Protein AF-A0A7R9ZD94-F1 (afdb_monomer_lite)

Organism: NCBI:txid2749911

Sequence (107 aa):
HHSGKVQSVSWHPSEGSVLATGAFDRTVCLVDARSDPSTKGGVKRAQISGDCEALAWDPHHPQYLTAASEDGVVTTWDVRRFEDGRPVWSFSPHGVGSGPVSDLSYN

pLDDT: mean 92.85, std 6.71, range [66.5, 98.56]

Foldseek 3Di:
DDPFDWQEKDAQPPPRQWIWIFGQRQKIKIARNPDDPVDPPRIFMAGHPAGWQEKEADPVQSQKIWTWHQQQKIFIPRVVCRNVNDTPDMDGPVDGNPGTPNYDYDD

Radius of gyration: 13.01 Å; chains: 1; bounding box: 28×28×37 Å

InterPro domains:
  IPR001680 WD40 repeat [PF00400] (2-32)
  IPR001680 WD40 repeat [PF00400] (52-78)
  IPR001680 WD40 repeat [PS50082] (1-4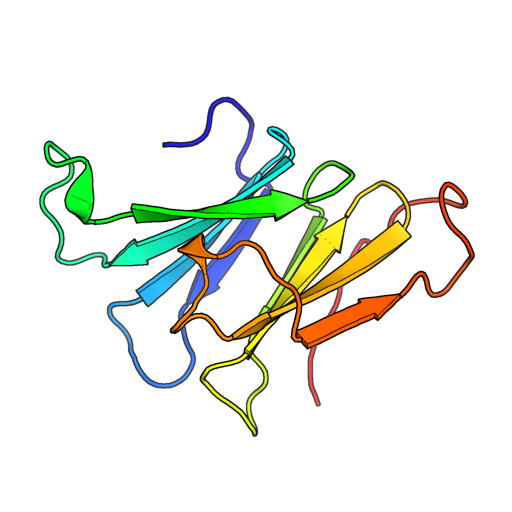1)
  IPR001680 WD40 repeat [SM00320] (2-32)
  IPR001680 WD40 repeat [SM00320] (39-78)
  IPR015943 WD40/YVTN repeat-like-containing domain superfamily [G3DSA:2.130.10.10] (1-107)
  IPR036322 WD40-repeat-containing domain superfamily [SSF50978] (2-106)
  IPR044285 Periodic tryptophan protein 1 [PTHR14091] (1-106)

Structure (mmCIF, N/CA/C/O backbone):
data_AF-A0A7R9ZD94-F1
#
_entry.id   AF-A0A7R9ZD94-F1
#
loop_
_atom_site.group_PDB
_atom_site.id
_atom_site.type_symbol
_atom_site.label_atom_id
_atom_site.label_alt_id
_atom_site.label_comp_id
_atom_site.label_asym_id
_atom_site.label_entity_id
_atom_site.label_seq_id
_atom_site.pdbx_PDB_ins_code
_atom_site.Cartn_x
_atom_site.Cartn_y
_atom_site.Cartn_z
_atom_site.occupancy
_atom_site.B_iso_or_equiv
_atom_site.auth_seq_id
_atom_site.auth_comp_id
_atom_site.auth_asym_id
_atom_site.auth_atom_id
_atom_site.pdbx_PDB_model_num
ATOM 1 N N . HIS A 1 1 ? -1.079 9.616 11.181 1.00 77.81 1 HIS A N 1
ATOM 2 C CA . HIS A 1 1 ? 0.004 8.613 11.039 1.00 77.81 1 HIS A CA 1
ATOM 3 C C . HIS A 1 1 ? 0.897 8.900 9.837 1.00 77.81 1 HIS A C 1
ATOM 5 O O . HIS A 1 1 ? 2.083 8.620 9.948 1.00 77.81 1 HIS A O 1
ATOM 11 N N . HIS A 1 2 ? 0.394 9.453 8.734 1.00 92.31 2 HIS A N 1
ATOM 12 C CA . HIS A 1 2 ? 1.248 9.968 7.660 1.00 92.31 2 HIS A CA 1
ATOM 13 C C . HIS A 1 2 ? 1.777 11.381 7.956 1.00 92.31 2 HIS A C 1
ATOM 15 O O . HIS A 1 2 ? 1.127 12.124 8.695 1.00 92.31 2 HIS A O 1
ATOM 21 N N . SER A 1 3 ? 2.936 11.733 7.398 1.00 94.81 3 SER A N 1
ATOM 22 C CA . SER A 1 3 ? 3.482 13.102 7.359 1.00 94.81 3 SER A CA 1
ATOM 23 C C . SER A 1 3 ? 3.336 13.771 5.986 1.00 94.81 3 SER A C 1
ATOM 25 O O . SER A 1 3 ? 3.655 14.949 5.857 1.00 94.81 3 SER A O 1
ATOM 27 N N . GLY A 1 4 ? 2.854 13.035 4.979 1.00 95.31 4 GLY A N 1
ATOM 28 C CA . GLY A 1 4 ? 2.599 13.515 3.617 1.00 95.31 4 GLY A CA 1
ATOM 29 C C . GLY A 1 4 ? 1.145 13.318 3.176 1.00 95.31 4 GLY A C 1
ATOM 30 O O . GLY A 1 4 ? 0.329 12.742 3.902 1.00 95.31 4 GLY A O 1
ATOM 31 N N . LYS A 1 5 ? 0.816 13.796 1.968 1.00 97.25 5 LYS A N 1
ATOM 32 C CA . LYS A 1 5 ? -0.505 13.605 1.345 1.00 97.25 5 LYS A CA 1
ATOM 33 C C . LYS A 1 5 ? -0.775 12.110 1.163 1.00 97.25 5 LYS A C 1
ATOM 35 O O . LYS A 1 5 ? 0.047 11.412 0.577 1.00 97.25 5 LYS A O 1
ATOM 40 N N . VAL A 1 6 ? -1.934 11.640 1.623 1.00 97.75 6 VAL A N 1
ATOM 41 C CA . VAL A 1 6 ? -2.427 10.294 1.296 1.00 97.75 6 VAL A CA 1
ATOM 42 C C . VAL A 1 6 ? -2.913 10.308 -0.150 1.00 97.75 6 VAL A C 1
ATOM 44 O O . VAL A 1 6 ? -3.789 11.100 -0.499 1.00 97.75 6 VAL A O 1
ATOM 47 N N . GLN A 1 7 ? -2.309 9.469 -0.981 1.00 97.44 7 GLN A N 1
ATOM 48 C CA . GLN A 1 7 ? -2.563 9.399 -2.419 1.00 97.44 7 GLN A CA 1
ATOM 49 C C . GLN A 1 7 ? -3.486 8.232 -2.773 1.00 97.44 7 GLN A C 1
ATOM 51 O O . GLN A 1 7 ? -4.351 8.380 -3.631 1.00 97.44 7 GLN A O 1
ATOM 56 N N . SER A 1 8 ? -3.342 7.098 -2.085 1.00 98.00 8 SER A N 1
ATOM 57 C CA . SER A 1 8 ? -4.114 5.889 -2.361 1.00 98.00 8 SER A CA 1
ATOM 58 C C . SER A 1 8 ? -4.638 5.266 -1.072 1.00 98.00 8 SER A C 1
ATOM 60 O O . SER A 1 8 ? -3.974 5.293 -0.031 1.00 98.00 8 SER A O 1
ATOM 62 N N . VAL A 1 9 ? -5.850 4.718 -1.137 1.00 97.94 9 VAL A N 1
ATOM 63 C CA . VAL A 1 9 ? -6.493 3.978 -0.051 1.00 97.94 9 VAL A CA 1
ATOM 64 C C . VAL A 1 9 ? -7.229 2.772 -0.623 1.00 97.94 9 VAL A C 1
ATOM 66 O O . VAL A 1 9 ? -7.800 2.856 -1.707 1.00 97.94 9 VAL A O 1
ATOM 69 N N . SER A 1 10 ? -7.237 1.655 0.101 1.00 97.94 10 SER A N 1
ATOM 70 C CA . SER A 1 10 ? -7.941 0.448 -0.336 1.00 97.94 10 SER A CA 1
ATOM 71 C C . SER A 1 10 ? -8.392 -0.392 0.855 1.00 97.94 10 SER A C 1
ATOM 73 O O . SER A 1 10 ? -7.576 -0.795 1.690 1.00 97.94 10 SER A O 1
ATOM 75 N N . TRP A 1 11 ? -9.698 -0.647 0.952 1.00 97.50 11 TRP A N 1
ATOM 76 C CA . TRP A 1 11 ? -10.253 -1.547 1.963 1.00 97.50 11 TRP A CA 1
ATOM 77 C C . TRP A 1 11 ? -9.853 -2.985 1.656 1.00 97.50 11 TRP A C 1
ATOM 79 O O . TRP A 1 11 ? -9.881 -3.411 0.503 1.00 97.50 11 TRP A O 1
ATOM 89 N N . HIS A 1 12 ? -9.495 -3.733 2.694 1.00 97.12 12 HIS A N 1
ATOM 90 C CA . HIS A 1 12 ? -9.195 -5.147 2.552 1.00 97.12 12 HIS A CA 1
ATOM 91 C C . HIS A 1 12 ? -10.426 -5.901 2.001 1.00 97.12 12 HIS A C 1
ATOM 93 O O . HIS A 1 12 ? -11.547 -5.652 2.454 1.00 97.12 12 HIS A O 1
ATOM 99 N N . PRO A 1 13 ? -10.253 -6.852 1.061 1.00 95.44 13 PRO A N 1
ATOM 100 C CA . PRO A 1 13 ? -11.365 -7.459 0.323 1.00 95.44 13 PRO A CA 1
ATOM 101 C C . PRO A 1 13 ? -12.329 -8.298 1.181 1.00 95.44 13 PRO A C 1
ATOM 103 O O . PRO A 1 13 ? -13.512 -8.372 0.864 1.00 95.44 13 PRO A O 1
ATOM 106 N N . SER A 1 14 ? -11.851 -8.934 2.259 1.00 94.25 14 SER A N 1
ATOM 107 C CA . SER A 1 14 ? -12.693 -9.719 3.185 1.00 94.25 14 SER A CA 1
ATOM 108 C C . SER A 1 14 ? -12.778 -9.171 4.621 1.00 94.25 14 SER A C 1
ATOM 110 O O . SER A 1 14 ? -13.840 -9.226 5.238 1.00 94.25 14 SER A O 1
ATOM 112 N N . GLU A 1 15 ? -11.696 -8.622 5.173 1.00 94.50 15 GLU A N 1
ATOM 113 C CA . GLU A 1 15 ? -11.663 -7.985 6.494 1.00 94.50 15 GLU A CA 1
ATOM 114 C C . GLU A 1 15 ? -12.073 -6.501 6.440 1.00 94.50 15 GLU A C 1
ATOM 116 O O . GLU A 1 15 ? -11.232 -5.607 6.432 1.00 94.50 15 GLU A O 1
ATOM 121 N N . GLY A 1 16 ? -13.379 -6.212 6.460 1.00 94.62 16 GLY A N 1
ATOM 122 C CA . GLY A 1 16 ? -13.918 -4.848 6.293 1.00 94.62 16 GLY A CA 1
ATOM 123 C C . GLY A 1 16 ? -13.514 -3.801 7.348 1.00 94.62 16 GLY A C 1
ATOM 124 O O . GLY A 1 16 ? -13.872 -2.635 7.213 1.00 94.62 16 GLY A O 1
ATOM 125 N N . SER A 1 17 ? -12.784 -4.182 8.400 1.00 94.44 17 SER A N 1
ATOM 126 C CA . SER A 1 17 ? -12.186 -3.242 9.357 1.00 94.44 17 SER A CA 1
ATOM 127 C C . SER A 1 17 ? -10.776 -2.791 8.974 1.00 94.44 17 SER A C 1
ATOM 129 O O . SER A 1 17 ? -10.265 -1.865 9.596 1.00 94.44 17 SER A O 1
ATOM 131 N N . VAL A 1 18 ? -10.128 -3.433 7.999 1.00 95.56 18 VAL A N 1
ATOM 132 C CA . VAL A 1 18 ? -8.737 -3.160 7.623 1.00 95.56 18 VAL A CA 1
ATOM 133 C C . VAL A 1 18 ? -8.692 -2.246 6.402 1.00 95.56 18 VAL A C 1
ATOM 135 O O . VAL A 1 18 ? -9.223 -2.568 5.339 1.00 95.56 18 VAL A O 1
ATOM 138 N N . LEU A 1 19 ? -8.010 -1.114 6.551 1.00 96.25 19 LEU A N 1
ATOM 139 C CA . LEU A 1 19 ? -7.780 -0.129 5.502 1.00 96.25 19 LEU A CA 1
ATOM 140 C C . LEU A 1 19 ? -6.281 -0.014 5.215 1.00 96.25 19 LEU A C 1
ATOM 142 O O . LEU A 1 19 ? -5.496 0.265 6.120 1.00 96.25 19 LEU A O 1
ATOM 146 N N . ALA A 1 20 ? -5.888 -0.183 3.955 1.00 97.50 20 ALA A N 1
ATOM 147 C CA . ALA A 1 20 ? -4.557 0.185 3.489 1.00 97.50 20 ALA A CA 1
ATOM 148 C C . ALA A 1 20 ? -4.535 1.655 3.057 1.00 97.50 20 ALA A C 1
ATOM 150 O O . ALA A 1 20 ? -5.463 2.116 2.389 1.00 97.50 20 ALA A O 1
ATOM 151 N N . THR A 1 21 ? -3.474 2.381 3.404 1.00 97.81 21 THR A N 1
ATOM 152 C CA . THR A 1 21 ? -3.254 3.773 2.990 1.00 97.81 21 THR A CA 1
ATOM 153 C C . THR A 1 21 ? -1.815 3.974 2.532 1.00 97.81 21 THR A C 1
ATOM 155 O O . THR A 1 21 ? -0.885 3.478 3.161 1.00 97.81 21 THR A O 1
ATOM 158 N N . GLY A 1 22 ? -1.613 4.711 1.446 1.00 98.00 22 GLY A N 1
ATOM 159 C CA . GLY A 1 22 ? -0.303 5.014 0.878 1.00 98.00 22 GLY A CA 1
ATOM 160 C C . GLY A 1 22 ? -0.150 6.511 0.654 1.00 98.00 22 GLY A C 1
ATOM 161 O O . GLY A 1 22 ? -1.105 7.177 0.246 1.00 98.00 22 GLY A O 1
ATOM 162 N N . ALA A 1 23 ? 1.028 7.057 0.953 1.00 98.25 23 ALA A N 1
ATOM 163 C CA . ALA A 1 23 ? 1.236 8.502 0.961 1.00 98.25 23 ALA A CA 1
ATOM 164 C C . ALA A 1 23 ? 2.582 8.948 0.373 1.00 98.25 23 ALA A C 1
ATOM 166 O O . ALA A 1 23 ? 3.512 8.159 0.198 1.00 98.25 23 ALA A O 1
ATOM 167 N N . PHE A 1 24 ? 2.694 10.261 0.163 1.00 97.69 24 PHE A N 1
ATOM 168 C CA . PHE A 1 24 ? 3.906 10.987 -0.255 1.00 97.69 24 PHE A CA 1
ATOM 169 C C . PHE A 1 24 ? 4.909 11.185 0.899 1.00 97.69 24 PHE A C 1
ATOM 171 O O . PHE A 1 24 ? 5.664 12.149 0.961 1.00 97.69 24 PHE A O 1
ATOM 178 N N . ASP A 1 25 ? 4.861 10.306 1.897 1.00 96.94 25 ASP A N 1
ATOM 179 C CA . ASP A 1 25 ? 5.894 10.180 2.926 1.00 96.94 25 ASP A CA 1
ATOM 180 C C . ASP A 1 25 ? 6.671 8.868 2.789 1.00 96.94 25 ASP A C 1
ATOM 182 O O . ASP A 1 25 ? 7.405 8.489 3.700 1.00 96.94 25 ASP A O 1
ATOM 186 N N . ARG A 1 26 ? 6.506 8.189 1.643 1.00 96.81 26 ARG A N 1
ATOM 187 C CA . ARG A 1 26 ? 7.126 6.901 1.309 1.00 96.81 26 ARG A CA 1
ATOM 188 C C . ARG A 1 26 ? 6.751 5.789 2.272 1.00 96.81 26 ARG A C 1
ATOM 190 O O . ARG A 1 26 ? 7.535 4.881 2.557 1.00 96.81 26 ARG A O 1
ATOM 197 N N . THR A 1 27 ? 5.527 5.851 2.784 1.00 96.44 27 THR A N 1
ATOM 198 C CA . THR A 1 27 ? 5.009 4.824 3.675 1.00 96.44 27 THR A CA 1
ATOM 199 C C . TH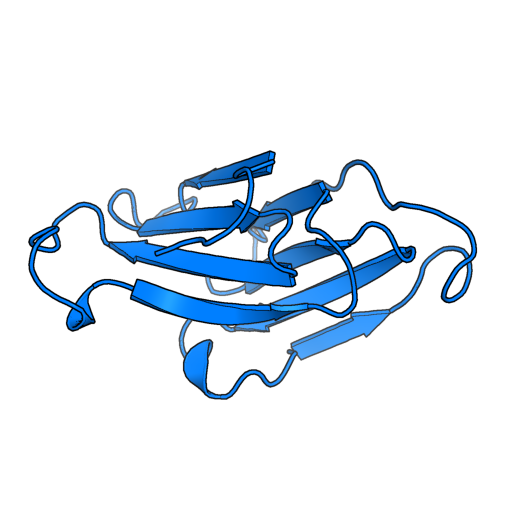R A 1 27 ? 3.667 4.294 3.204 1.00 96.44 27 THR A C 1
ATOM 201 O O . THR A 1 27 ? 2.814 5.026 2.696 1.00 96.44 27 THR A O 1
ATOM 204 N N . VAL A 1 28 ? 3.482 2.997 3.427 1.00 97.06 28 VAL A N 1
ATOM 205 C CA . VAL A 1 28 ? 2.189 2.324 3.351 1.00 97.06 28 VAL A CA 1
ATOM 206 C C . VAL A 1 28 ? 1.805 1.944 4.772 1.00 97.06 28 VAL A C 1
ATOM 208 O O . VAL A 1 28 ? 2.628 1.399 5.511 1.00 97.06 28 VAL A O 1
ATOM 211 N N . CYS A 1 29 ? 0.578 2.249 5.176 1.00 95.88 29 CYS A N 1
ATOM 212 C CA . CYS A 1 29 ? 0.032 1.871 6.469 1.00 95.88 29 CYS A CA 1
ATOM 213 C C . CYS A 1 29 ? -1.129 0.892 6.311 1.00 95.88 29 CYS A C 1
ATOM 215 O O . CYS A 1 29 ? -1.891 0.961 5.351 1.00 95.88 29 CYS A O 1
ATOM 217 N N . LEU A 1 30 ? -1.286 0.028 7.308 1.00 95.75 30 LEU A N 1
ATOM 218 C CA . LEU A 1 30 ? -2.505 -0.732 7.548 1.00 95.75 30 LEU A CA 1
ATOM 219 C C . LEU A 1 30 ? -3.139 -0.206 8.822 1.00 95.75 30 LEU A C 1
ATOM 221 O O . LEU A 1 30 ? -2.487 -0.177 9.867 1.00 95.75 30 LEU A O 1
ATOM 225 N N . VAL A 1 31 ? -4.393 0.201 8.721 1.00 94.31 31 VAL A N 1
ATOM 226 C CA . VAL A 1 31 ? -5.168 0.794 9.805 1.00 94.31 31 VAL A CA 1
ATOM 227 C C . VAL A 1 31 ? -6.348 -0.120 10.099 1.00 94.31 31 VAL A C 1
ATOM 229 O O . VAL A 1 31 ? -7.126 -0.429 9.198 1.00 94.31 31 VAL A O 1
ATOM 232 N N . ASP A 1 32 ? -6.505 -0.538 11.354 1.00 92.94 32 ASP A N 1
ATOM 233 C CA . ASP A 1 32 ? -7.770 -1.123 11.806 1.00 92.94 32 ASP A CA 1
ATOM 234 C C . ASP A 1 32 ? -8.712 0.016 12.210 1.00 92.94 32 ASP A C 1
ATOM 236 O O . ASP A 1 32 ? -8.473 0.704 13.204 1.00 92.94 32 ASP A O 1
ATOM 240 N N . ALA A 1 33 ? -9.783 0.213 11.440 1.00 91.81 33 ALA A N 1
ATOM 241 C CA . ALA A 1 33 ? -10.764 1.284 11.608 1.00 91.81 33 ALA A CA 1
ATOM 242 C C . ALA A 1 33 ? -11.522 1.236 12.947 1.00 91.81 33 ALA A C 1
ATOM 244 O O . ALA A 1 33 ? -12.180 2.206 13.317 1.00 91.81 33 ALA A O 1
ATOM 245 N N . ARG A 1 34 ? -11.437 0.122 13.682 1.00 90.56 34 ARG A N 1
ATOM 246 C CA . ARG A 1 34 ? -12.008 -0.027 15.030 1.00 90.56 34 ARG A CA 1
ATOM 247 C C . ARG A 1 34 ? -11.064 0.474 16.121 1.00 90.56 34 ARG A C 1
ATOM 249 O O . ARG A 1 34 ? -11.480 0.594 17.271 1.00 90.56 34 ARG A O 1
ATOM 256 N N . SER A 1 35 ? -9.797 0.704 15.784 1.00 88.44 35 SER A N 1
ATOM 257 C CA . SER A 1 35 ? -8.793 1.153 16.743 1.00 88.44 35 SER A CA 1
ATOM 258 C C . SER A 1 35 ? -9.083 2.573 17.199 1.00 88.44 35 SER A C 1
ATOM 260 O O . SER A 1 35 ? -9.453 3.432 16.399 1.00 88.44 35 SER A O 1
ATOM 262 N N . ASP A 1 36 ? -8.853 2.832 18.484 1.00 85.00 36 ASP A N 1
ATOM 263 C CA . ASP A 1 36 ? -8.933 4.180 19.031 1.00 85.00 36 ASP A CA 1
ATOM 264 C C . ASP A 1 36 ? -7.888 5.077 18.333 1.00 85.00 36 ASP A C 1
ATOM 266 O O . ASP A 1 36 ? -6.686 4.784 18.428 1.00 85.00 36 ASP A O 1
ATOM 270 N N . PRO A 1 37 ? -8.301 6.175 17.667 1.00 77.38 37 PRO A N 1
ATOM 271 C CA . PRO A 1 37 ? -7.394 7.092 16.978 1.00 77.38 37 PRO A CA 1
ATOM 272 C C . PRO A 1 37 ? -6.318 7.711 17.880 1.00 77.38 37 PRO A C 1
ATOM 274 O O . PRO A 1 37 ? -5.289 8.171 17.383 1.00 77.38 37 PRO A O 1
ATOM 277 N N . SER A 1 38 ? -6.544 7.742 19.196 1.00 78.75 38 SER A N 1
ATOM 278 C CA . SER A 1 38 ? -5.588 8.236 20.190 1.00 78.75 38 SER A CA 1
ATOM 279 C C . SER A 1 38 ? -4.471 7.234 20.510 1.00 78.75 38 SER A C 1
ATOM 281 O O . SER A 1 38 ? -3.442 7.610 21.078 1.00 78.75 38 SER A O 1
ATOM 283 N N . THR A 1 39 ? -4.622 5.969 20.110 1.00 74.62 39 THR A N 1
ATOM 284 C CA . THR A 1 39 ? -3.665 4.898 20.400 1.00 74.62 39 THR A CA 1
ATOM 285 C C . THR A 1 39 ? -2.761 4.607 19.203 1.00 74.62 39 THR A C 1
ATOM 287 O O . THR A 1 39 ? -3.200 4.481 18.063 1.00 74.62 39 THR A O 1
ATOM 290 N N . LYS A 1 40 ? -1.452 4.458 19.450 1.00 66.50 40 LYS A N 1
ATOM 291 C CA . LYS A 1 40 ? -0.474 4.135 18.392 1.00 66.50 40 LYS A CA 1
ATOM 292 C C . LYS A 1 40 ? -0.535 2.677 17.910 1.00 66.50 40 LYS A C 1
ATOM 294 O O . LYS A 1 40 ? 0.072 2.371 16.892 1.00 66.50 40 LYS A O 1
ATOM 299 N N . GLY A 1 41 ? -1.233 1.793 18.627 1.00 69.31 41 GLY A N 1
ATOM 300 C CA . GLY A 1 41 ? -1.234 0.347 18.370 1.00 69.31 41 GLY A CA 1
ATOM 301 C C . GLY A 1 41 ? -2.090 -0.111 17.185 1.00 69.31 41 GLY A C 1
ATOM 302 O O . GLY A 1 41 ? -1.958 -1.250 16.757 1.00 69.31 41 GLY A O 1
ATOM 303 N N . GLY A 1 42 ? -2.949 0.759 16.642 1.00 81.50 42 GLY A N 1
ATOM 304 C CA . GLY A 1 42 ? -3.872 0.415 15.553 1.00 81.50 42 GLY A CA 1
ATOM 305 C C . GLY A 1 42 ? -3.302 0.527 14.137 1.00 81.50 42 GLY A C 1
ATOM 306 O O . GLY A 1 42 ? -4.052 0.357 13.176 1.00 81.50 42 GLY A O 1
ATOM 307 N N . VAL A 1 43 ? -2.015 0.873 13.992 1.00 90.75 43 VAL A N 1
ATOM 308 C CA . VAL A 1 43 ? -1.401 1.178 12.691 1.00 90.75 43 VAL A CA 1
ATOM 309 C C . VAL A 1 43 ? -0.101 0.404 12.501 1.00 90.75 43 VAL A C 1
ATOM 311 O O . VAL A 1 43 ? 0.873 0.648 13.210 1.00 90.75 43 VAL A O 1
ATOM 314 N N . LYS 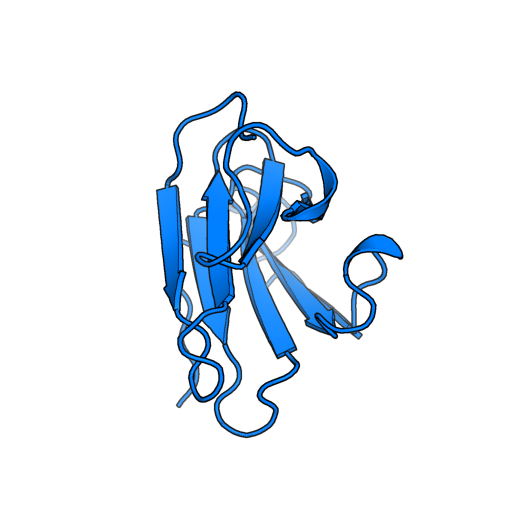A 1 44 ? -0.060 -0.465 11.488 1.00 93.06 44 LYS A N 1
ATOM 315 C CA . LYS A 1 44 ? 1.179 -1.097 11.000 1.00 93.06 44 LYS A CA 1
ATOM 316 C C . LYS A 1 44 ? 1.720 -0.317 9.809 1.00 93.06 44 LYS A C 1
ATOM 318 O O . LYS A 1 44 ? 0.938 0.296 9.086 1.00 93.06 44 LYS A O 1
ATOM 323 N N . ARG A 1 45 ? 3.034 -0.349 9.574 1.00 93.00 45 ARG A N 1
ATOM 324 C CA . ARG A 1 45 ? 3.678 0.439 8.512 1.00 93.00 45 ARG A CA 1
ATOM 325 C C . ARG A 1 45 ? 4.784 -0.323 7.793 1.00 93.00 45 ARG A C 1
ATOM 327 O O . ARG A 1 45 ? 5.600 -0.957 8.449 1.00 93.00 45 ARG A O 1
ATOM 334 N N . ALA A 1 46 ? 4.866 -0.128 6.481 1.00 94.88 46 ALA A N 1
ATOM 335 C CA . ALA A 1 46 ? 6.007 -0.485 5.646 1.00 94.88 46 ALA A CA 1
ATOM 336 C C . ALA A 1 46 ? 6.575 0.764 4.947 1.00 94.88 46 ALA A C 1
ATOM 338 O O . ALA A 1 46 ? 5.848 1.723 4.674 1.00 94.88 46 ALA A O 1
ATOM 339 N N . GLN A 1 47 ? 7.884 0.759 4.689 1.00 94.88 47 GLN A N 1
ATOM 340 C CA . GLN A 1 47 ? 8.556 1.772 3.871 1.00 94.88 47 GLN A CA 1
ATOM 341 C C . GLN A 1 47 ? 8.564 1.333 2.405 1.00 94.88 47 GLN A C 1
ATOM 343 O O . GLN A 1 47 ? 8.705 0.143 2.116 1.00 94.88 47 GLN A O 1
ATOM 348 N N . ILE A 1 48 ? 8.464 2.300 1.502 1.00 95.06 48 ILE A N 1
ATOM 349 C CA . ILE A 1 48 ? 8.654 2.130 0.059 1.00 95.06 48 ILE A CA 1
ATOM 350 C C . ILE A 1 48 ? 9.765 3.063 -0.430 1.00 95.06 48 ILE A C 1
ATOM 352 O O . ILE A 1 48 ? 10.196 3.963 0.289 1.00 95.06 48 ILE A O 1
ATOM 356 N N . SER A 1 49 ? 10.295 2.810 -1.624 1.00 93.75 49 SER A N 1
ATOM 357 C CA . SER A 1 49 ? 11.477 3.511 -2.142 1.00 93.75 49 SER A CA 1
ATOM 358 C C . SER A 1 49 ? 11.177 4.915 -2.683 1.00 93.75 49 SER A C 1
ATOM 360 O O . SER A 1 49 ? 12.028 5.801 -2.576 1.00 93.75 49 SER A O 1
ATOM 362 N N . GLY A 1 50 ? 9.953 5.146 -3.161 1.00 95.38 50 GLY A N 1
ATOM 363 C CA . GLY A 1 50 ? 9.444 6.444 -3.610 1.00 95.38 50 GLY A CA 1
ATOM 364 C C . GLY A 1 50 ? 8.076 6.775 -3.018 1.00 95.38 50 GLY A C 1
ATOM 365 O O . GLY A 1 50 ? 7.579 6.067 -2.141 1.00 95.38 50 GLY A O 1
ATOM 366 N N . ASP A 1 51 ? 7.467 7.858 -3.487 1.00 97.44 51 ASP A N 1
ATOM 367 C CA . ASP A 1 51 ? 6.130 8.259 -3.051 1.00 97.44 51 ASP A CA 1
ATOM 368 C C . ASP A 1 51 ? 5.089 7.241 -3.540 1.00 97.44 51 ASP A C 1
ATOM 370 O O . ASP A 1 51 ? 5.235 6.673 -4.620 1.00 97.44 51 ASP A O 1
ATOM 374 N N . CYS A 1 52 ? 4.075 6.936 -2.724 1.00 97.94 52 CYS A N 1
ATOM 375 C CA . CYS A 1 52 ? 3.068 5.941 -3.103 1.00 97.94 52 CYS A CA 1
ATOM 376 C C . CYS A 1 52 ? 2.131 6.499 -4.175 1.00 97.94 52 CYS A C 1
ATOM 378 O O . CYS A 1 52 ? 1.540 7.557 -3.965 1.00 97.94 52 CYS A O 1
ATOM 380 N N . GLU A 1 53 ? 1.931 5.743 -5.252 1.00 97.88 53 GLU A N 1
ATOM 381 C CA . GLU A 1 53 ? 1.012 6.088 -6.341 1.00 97.88 53 GLU A CA 1
ATOM 382 C C . GLU A 1 53 ? -0.267 5.248 -6.298 1.00 97.88 53 GLU A C 1
ATOM 384 O O . GLU A 1 53 ? -1.371 5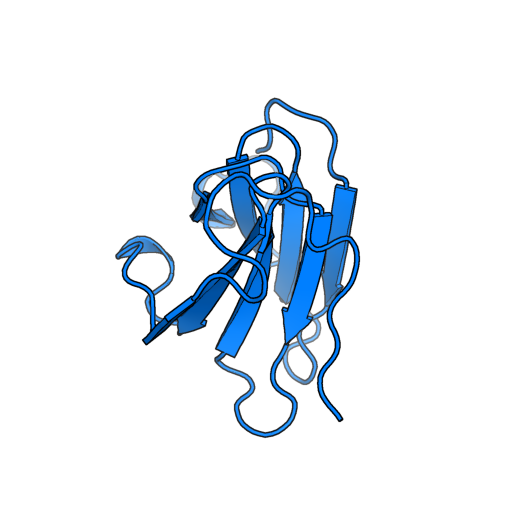.792 -6.346 1.00 97.88 53 GLU A O 1
ATOM 389 N N . ALA A 1 54 ? -0.141 3.930 -6.126 1.00 98.12 54 ALA A N 1
ATOM 390 C CA . ALA A 1 54 ? -1.277 3.014 -6.153 1.00 98.12 54 ALA A CA 1
ATOM 391 C C . ALA A 1 54 ? -1.132 1.856 -5.160 1.00 98.12 54 ALA A C 1
ATOM 393 O O . ALA A 1 54 ? -0.025 1.468 -4.781 1.00 98.12 54 ALA A O 1
ATOM 394 N N . LEU A 1 55 ? -2.274 1.299 -4.756 1.00 98.56 55 LEU A N 1
ATOM 395 C CA . LEU A 1 55 ? -2.393 0.158 -3.854 1.00 98.56 55 LEU A CA 1
ATOM 396 C C . LEU A 1 55 ? -3.416 -0.829 -4.411 1.00 98.56 55 LEU A C 1
ATOM 398 O O . LEU A 1 55 ? -4.512 -0.418 -4.788 1.00 98.56 55 LEU A O 1
ATOM 402 N N . ALA A 1 56 ? -3.117 -2.125 -4.356 1.00 98.31 56 ALA A N 1
ATOM 403 C CA . ALA A 1 56 ? -4.122 -3.157 -4.591 1.00 98.31 56 ALA A CA 1
ATOM 404 C C . ALA A 1 56 ? -3.886 -4.401 -3.737 1.00 98.31 56 ALA A C 1
ATOM 406 O O . ALA A 1 56 ? -2.751 -4.804 -3.480 1.00 98.31 56 ALA A O 1
ATOM 407 N N . TRP A 1 57 ? -4.991 -5.010 -3.325 1.00 98.12 57 TRP A N 1
ATOM 408 C CA . TRP A 1 57 ? -5.017 -6.300 -2.649 1.00 98.12 57 TRP A CA 1
ATOM 409 C C . TRP A 1 57 ? -5.076 -7.429 -3.675 1.00 98.12 57 TRP A C 1
ATOM 411 O O . TRP A 1 57 ? -5.811 -7.319 -4.656 1.00 98.12 57 TRP A O 1
ATOM 421 N N . ASP A 1 58 ? -4.352 -8.518 -3.425 1.00 97.19 58 ASP A N 1
ATOM 422 C CA . ASP A 1 58 ? -4.480 -9.743 -4.217 1.00 97.19 58 ASP A CA 1
ATOM 423 C C . ASP A 1 58 ? -5.809 -10.451 -3.852 1.00 97.19 58 ASP A C 1
ATOM 425 O O . ASP A 1 58 ? -5.995 -10.857 -2.699 1.00 97.19 58 ASP A O 1
ATOM 429 N N . PRO A 1 59 ? -6.754 -10.623 -4.797 1.00 93.88 59 PRO A N 1
ATOM 430 C CA . PRO A 1 59 ? -8.044 -11.258 -4.532 1.00 93.88 59 PRO A CA 1
ATOM 431 C C . PRO A 1 59 ? -7.931 -12.769 -4.281 1.00 93.88 59 PRO A C 1
ATOM 433 O O . PRO A 1 59 ? -8.828 -13.360 -3.678 1.00 93.88 59 PRO A O 1
ATOM 436 N N . HIS A 1 60 ? -6.845 -13.407 -4.723 1.00 94.81 60 HIS A N 1
ATOM 437 C CA . HIS A 1 60 ? -6.571 -14.830 -4.512 1.00 94.81 60 HIS A CA 1
ATOM 438 C C . HIS A 1 60 ? -5.774 -15.086 -3.231 1.00 94.81 60 HIS A C 1
ATOM 440 O O . HIS A 1 60 ? -5.857 -16.173 -2.655 1.00 94.81 60 HIS A O 1
ATOM 446 N N . HIS A 1 61 ? -5.043 -14.078 -2.755 1.00 96.38 61 HIS A N 1
ATOM 447 C CA . HIS A 1 61 ? -4.265 -14.126 -1.523 1.00 96.38 61 HIS A CA 1
ATOM 448 C C . HIS A 1 61 ? -4.565 -12.888 -0.668 1.00 96.38 61 HIS A C 1
ATOM 450 O O . HIS A 1 61 ? -3.784 -11.940 -0.683 1.00 96.38 61 HIS A O 1
ATOM 456 N N . PRO A 1 62 ? -5.648 -12.887 0.134 1.00 94.75 62 PRO A N 1
ATOM 457 C CA . PRO A 1 62 ? -6.091 -11.701 0.875 1.00 94.75 62 PRO A CA 1
ATOM 458 C C . PRO A 1 62 ? -5.026 -11.104 1.804 1.00 94.75 62 PRO A C 1
ATOM 460 O O . PRO A 1 62 ? -5.045 -9.918 2.104 1.00 94.75 62 PRO A O 1
ATOM 463 N N . GLN A 1 63 ? -4.048 -11.908 2.231 1.00 95.94 63 GLN A N 1
ATOM 464 C CA . GLN A 1 63 ? -2.917 -11.433 3.017 1.00 95.94 63 GLN A CA 1
ATOM 465 C C . GLN A 1 63 ? -1.892 -10.601 2.223 1.00 95.94 63 GLN A C 1
ATOM 467 O O . GLN A 1 63 ? -0.926 -10.134 2.823 1.00 95.94 63 GLN A O 1
ATOM 472 N N . TYR A 1 64 ? -2.021 -10.464 0.902 1.00 97.69 64 TYR A N 1
ATOM 473 C CA . TYR A 1 64 ? -1.070 -9.742 0.062 1.00 97.69 64 TYR A CA 1
ATOM 474 C C . TYR A 1 64 ? -1.598 -8.374 -0.346 1.00 97.69 64 TYR A C 1
ATOM 476 O O . TYR A 1 64 ? -2.657 -8.236 -0.955 1.00 97.69 64 TYR A O 1
ATOM 484 N N . LEU A 1 65 ? -0.796 -7.362 -0.022 1.00 98.19 65 LEU A N 1
ATOM 485 C CA . LEU A 1 65 ? -0.989 -5.980 -0.433 1.00 98.19 65 LEU A CA 1
ATOM 486 C C . LEU A 1 65 ? 0.193 -5.564 -1.299 1.00 98.19 65 LEU A C 1
ATOM 488 O O . LEU A 1 65 ? 1.345 -5.753 -0.901 1.00 98.19 65 LEU A O 1
ATOM 492 N N . THR A 1 66 ? -0.103 -4.955 -2.438 1.00 98.31 66 THR A N 1
ATOM 493 C CA . THR A 1 66 ? 0.879 -4.406 -3.372 1.00 98.31 66 THR A CA 1
ATOM 494 C C . THR A 1 66 ? 0.798 -2.896 -3.394 1.00 98.31 66 THR A C 1
ATOM 496 O O . THR A 1 66 ? -0.297 -2.339 -3.416 1.00 98.31 66 THR A O 1
ATOM 499 N N . ALA A 1 67 ? 1.957 -2.245 -3.431 1.00 98.25 67 ALA A N 1
ATOM 500 C CA . ALA A 1 67 ? 2.084 -0.820 -3.679 1.00 98.25 67 ALA A CA 1
ATOM 501 C C . ALA A 1 67 ? 2.969 -0.557 -4.895 1.00 98.25 67 ALA A C 1
ATOM 503 O O . ALA A 1 67 ? 3.993 -1.220 -5.078 1.00 98.25 67 ALA A O 1
ATOM 504 N N . ALA A 1 68 ? 2.588 0.445 -5.677 1.00 97.62 68 ALA A N 1
ATOM 505 C CA . ALA A 1 68 ? 3.428 1.060 -6.690 1.00 97.62 68 ALA A CA 1
ATOM 506 C C . ALA A 1 68 ? 3.941 2.408 -6.190 1.00 97.62 68 ALA A C 1
ATOM 508 O O . ALA A 1 68 ? 3.202 3.153 -5.537 1.00 97.62 68 ALA A O 1
ATOM 509 N N . SER A 1 69 ? 5.189 2.720 -6.519 1.00 96.25 69 SER A N 1
ATOM 5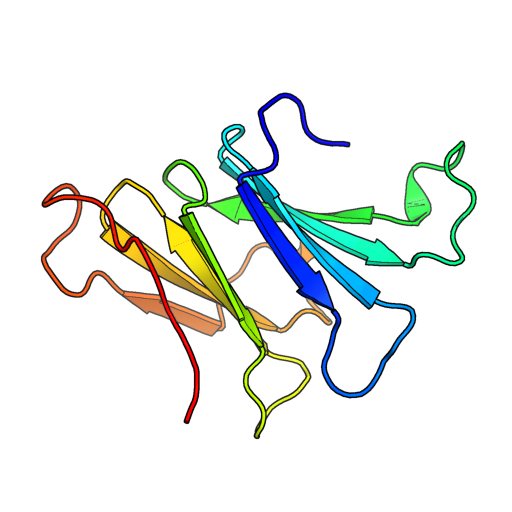10 C CA . SER A 1 69 ? 5.821 3.987 -6.176 1.00 96.25 69 SER A CA 1
ATOM 511 C C . SER A 1 69 ? 6.215 4.826 -7.391 1.00 96.25 69 SER A C 1
ATOM 513 O O . SER A 1 69 ? 6.342 4.340 -8.519 1.00 96.25 69 SER A O 1
ATOM 515 N N . GLU A 1 70 ? 6.431 6.114 -7.128 1.00 96.06 70 GLU A N 1
ATOM 516 C CA . GLU A 1 70 ? 6.823 7.142 -8.097 1.00 96.06 70 GLU A CA 1
ATOM 517 C C . GLU A 1 70 ? 8.134 6.813 -8.837 1.00 96.06 70 GLU A C 1
ATOM 519 O O . GLU A 1 70 ? 8.327 7.176 -9.994 1.00 96.06 70 GLU A O 1
ATOM 524 N N . ASP A 1 71 ? 9.038 6.076 -8.194 1.00 94.69 71 ASP A N 1
ATOM 525 C CA . ASP A 1 71 ? 10.315 5.643 -8.772 1.00 94.69 71 ASP A CA 1
ATOM 526 C C . ASP A 1 71 ? 10.202 4.387 -9.660 1.00 94.69 71 ASP A C 1
ATOM 528 O O . ASP A 1 71 ? 11.217 3.856 -10.126 1.00 94.69 71 ASP A O 1
ATOM 532 N N . GLY A 1 72 ? 8.976 3.914 -9.897 1.00 95.12 72 GLY A N 1
ATOM 533 C CA . GLY A 1 72 ? 8.676 2.791 -10.777 1.00 95.12 72 GLY A CA 1
ATOM 534 C C . GLY A 1 72 ? 8.875 1.424 -10.130 1.00 95.12 72 GLY A C 1
ATOM 535 O O . GLY A 1 72 ? 8.967 0.420 -10.843 1.00 95.12 72 GLY A O 1
ATOM 536 N N . VAL A 1 73 ? 8.990 1.359 -8.803 1.00 96.38 73 VAL A N 1
ATOM 537 C CA . VAL A 1 73 ? 9.073 0.101 -8.054 1.00 96.38 73 VAL A CA 1
ATOM 538 C C . VAL A 1 73 ? 7.669 -0.367 -7.666 1.00 96.38 73 VAL A C 1
ATOM 540 O O . VAL A 1 73 ? 6.825 0.403 -7.218 1.00 96.38 73 VAL A O 1
ATOM 543 N N . VAL A 1 74 ? 7.420 -1.665 -7.821 1.00 97.25 74 VAL A N 1
ATOM 544 C CA . VAL A 1 74 ? 6.209 -2.340 -7.351 1.00 97.25 74 VAL A CA 1
ATOM 545 C C . VAL A 1 74 ? 6.621 -3.351 -6.295 1.00 97.25 74 VAL A C 1
ATOM 547 O O . VAL A 1 74 ? 7.466 -4.211 -6.546 1.00 97.25 74 VAL A O 1
ATOM 550 N N . THR A 1 75 ? 6.042 -3.249 -5.104 1.00 97.69 75 THR A N 1
ATOM 551 C CA . THR A 1 75 ? 6.411 -4.074 -3.949 1.00 97.69 75 THR A CA 1
ATOM 552 C C . THR A 1 75 ? 5.180 -4.687 -3.306 1.00 97.69 75 THR A C 1
ATOM 554 O O . THR A 1 75 ? 4.166 -4.013 -3.148 1.00 97.69 75 THR A O 1
ATOM 557 N N . THR A 1 76 ? 5.288 -5.952 -2.904 1.00 98.12 76 THR A N 1
ATOM 558 C CA . THR A 1 76 ? 4.203 -6.698 -2.258 1.00 98.12 76 THR A CA 1
ATOM 559 C C . THR A 1 76 ? 4.634 -7.259 -0.921 1.00 98.12 76 THR A C 1
ATOM 561 O O . THR A 1 76 ? 5.737 -7.793 -0.795 1.00 98.12 76 THR A O 1
ATOM 564 N N . TRP A 1 77 ? 3.743 -7.203 0.066 1.00 97.94 77 TRP A N 1
ATOM 565 C CA . TRP A 1 77 ? 3.971 -7.717 1.416 1.00 97.94 77 TRP A CA 1
ATOM 566 C C . TRP A 1 77 ? 2.900 -8.712 1.833 1.00 97.94 77 TRP A C 1
ATOM 568 O O . TRP A 1 77 ? 1.744 -8.592 1.441 1.00 97.94 77 TRP A O 1
ATOM 578 N N . ASP A 1 78 ? 3.281 -9.630 2.721 1.00 96.62 78 ASP A N 1
ATOM 579 C CA . ASP A 1 78 ? 2.333 -10.333 3.578 1.00 96.62 78 ASP A CA 1
ATOM 580 C C . ASP A 1 78 ? 1.966 -9.421 4.752 1.00 96.62 78 ASP A C 1
ATOM 582 O O . ASP A 1 78 ? 2.796 -9.139 5.621 1.00 96.62 78 ASP A O 1
ATOM 586 N N . VAL A 1 79 ? 0.720 -8.953 4.796 1.00 95.00 79 VAL A N 1
ATOM 587 C CA . VAL A 1 79 ? 0.248 -7.978 5.790 1.00 95.00 79 VAL A CA 1
ATOM 588 C C . VAL A 1 79 ? 0.231 -8.516 7.221 1.00 95.00 79 VAL A C 1
ATOM 590 O O . VAL A 1 79 ? 0.214 -7.752 8.191 1.00 95.00 79 VAL A O 1
ATOM 593 N N . ARG A 1 80 ? 0.315 -9.839 7.394 1.00 91.81 80 ARG A N 1
ATOM 594 C CA . ARG A 1 80 ? 0.471 -10.468 8.714 1.00 91.81 80 ARG A CA 1
ATOM 595 C C . ARG A 1 80 ? 1.872 -10.240 9.281 1.00 91.81 80 ARG A C 1
ATOM 597 O O . ARG A 1 80 ? 2.045 -10.307 10.493 1.00 91.81 80 ARG A O 1
ATOM 604 N N . ARG A 1 81 ? 2.843 -9.934 8.414 1.00 91.25 81 ARG A N 1
ATOM 605 C CA . ARG A 1 81 ? 4.254 -9.646 8.723 1.00 91.25 81 ARG A CA 1
ATOM 606 C C . ARG A 1 81 ? 4.666 -8.240 8.279 1.00 91.25 81 ARG A C 1
ATOM 608 O O . ARG A 1 81 ? 5.834 -7.985 8.014 1.00 91.25 81 ARG A O 1
ATOM 615 N N . PHE A 1 82 ? 3.705 -7.320 8.191 1.00 88.62 82 PHE A N 1
ATOM 616 C CA . PHE A 1 82 ? 3.916 -5.982 7.631 1.00 88.62 82 PHE A CA 1
ATOM 617 C C . PHE A 1 82 ? 5.017 -5.185 8.351 1.00 88.62 82 PHE A C 1
ATOM 619 O O . PHE A 1 82 ? 5.764 -4.445 7.719 1.00 88.62 82 PHE A O 1
ATOM 626 N N . GLU A 1 83 ? 5.153 -5.384 9.664 1.00 82.62 83 GLU A N 1
ATOM 627 C CA . GLU A 1 83 ? 6.152 -4.715 10.508 1.00 82.62 83 GLU A CA 1
ATOM 628 C C . GLU A 1 83 ? 7.581 -5.231 10.293 1.00 82.62 83 GLU A C 1
ATOM 630 O O . GLU A 1 83 ? 8.533 -4.502 10.561 1.00 82.62 83 GLU A O 1
ATOM 635 N N . ASP A 1 84 ? 7.751 -6.441 9.745 1.00 87.69 84 ASP A N 1
ATOM 636 C CA . ASP A 1 84 ? 9.073 -6.950 9.364 1.00 87.69 84 ASP A CA 1
ATOM 637 C C . ASP A 1 84 ? 9.650 -6.147 8.185 1.00 87.69 84 ASP A C 1
ATOM 639 O O . ASP A 1 84 ? 10.844 -6.237 7.894 1.00 87.69 84 ASP A O 1
ATOM 643 N N . GLY A 1 85 ? 8.796 -5.412 7.455 1.00 82.25 85 GLY A N 1
ATOM 644 C CA . GLY A 1 85 ? 9.148 -4.621 6.274 1.00 82.25 85 GLY A CA 1
ATOM 645 C C . GLY A 1 85 ? 9.646 -5.451 5.088 1.00 82.25 85 GLY A C 1
ATOM 646 O O . GLY A 1 85 ? 9.990 -4.895 4.047 1.00 82.25 85 GLY A O 1
ATOM 647 N N . ARG A 1 86 ? 9.696 -6.781 5.226 1.00 91.19 86 ARG A N 1
ATOM 648 C CA . ARG A 1 86 ? 10.223 -7.691 4.211 1.00 91.19 86 ARG A CA 1
ATOM 649 C C . ARG A 1 86 ? 9.173 -7.936 3.132 1.00 91.19 86 ARG A C 1
ATOM 651 O O . ARG A 1 86 ? 8.096 -8.444 3.452 1.00 91.19 86 ARG A O 1
ATOM 658 N N . PRO A 1 87 ? 9.471 -7.617 1.866 1.00 95.44 87 PRO A N 1
ATOM 659 C CA . PRO A 1 87 ? 8.553 -7.913 0.784 1.00 95.44 87 PRO A CA 1
ATOM 660 C C . PRO A 1 87 ? 8.509 -9.418 0.499 1.00 95.44 87 PRO A C 1
ATOM 662 O O . PRO A 1 87 ? 9.501 -10.128 0.671 1.00 95.44 87 PRO A O 1
ATOM 665 N N . VAL A 1 88 ? 7.360 -9.893 0.022 1.00 96.88 88 VAL A N 1
ATOM 666 C CA . VAL A 1 88 ? 7.225 -11.209 -0.623 1.00 96.88 88 VAL A CA 1
ATOM 667 C C . VAL A 1 88 ? 7.955 -11.175 -1.963 1.00 96.88 88 VAL A C 1
ATOM 669 O O . VAL A 1 88 ? 8.699 -12.094 -2.294 1.00 96.88 88 VAL A O 1
ATOM 672 N N . TRP A 1 89 ? 7.768 -10.086 -2.709 1.00 96.56 89 TRP A N 1
ATOM 673 C CA . TRP A 1 89 ? 8.469 -9.793 -3.951 1.00 96.56 89 TRP A CA 1
ATOM 674 C C . TRP A 1 89 ? 8.482 -8.284 -4.218 1.00 96.56 89 TRP A C 1
ATOM 676 O O . TRP A 1 89 ? 7.656 -7.531 -3.696 1.00 96.56 89 TRP A O 1
ATOM 686 N N . SER A 1 90 ? 9.436 -7.849 -5.036 1.00 96.25 90 SER A N 1
ATOM 687 C CA . SER A 1 90 ? 9.542 -6.480 -5.536 1.00 96.25 90 SER A CA 1
ATOM 688 C C . SER A 1 90 ? 10.175 -6.505 -6.924 1.00 96.25 90 SER A C 1
ATOM 690 O O . SER A 1 90 ? 11.076 -7.311 -7.173 1.00 96.25 90 SER A O 1
ATOM 692 N N . PHE A 1 91 ? 9.697 -5.665 -7.837 1.00 95.00 91 PHE A N 1
ATOM 693 C CA . PHE A 1 91 ? 10.275 -5.515 -9.171 1.00 95.00 91 PHE A CA 1
ATOM 694 C C . PHE A 1 91 ? 10.006 -4.115 -9.728 1.00 95.00 91 PHE A C 1
ATOM 696 O O . PHE A 1 91 ? 9.192 -3.371 -9.190 1.00 95.00 91 PHE A O 1
ATOM 703 N N . SER A 1 92 ? 10.686 -3.751 -10.815 1.00 94.75 92 SER A N 1
ATOM 704 C CA . SER A 1 92 ? 10.450 -2.489 -11.518 1.00 94.75 92 SER A CA 1
ATOM 705 C C . SER A 1 92 ? 10.107 -2.769 -12.985 1.00 94.75 92 SER A C 1
ATOM 707 O O . SER A 1 92 ? 10.990 -3.224 -13.717 1.00 94.75 92 SER A O 1
ATOM 709 N N . PRO A 1 93 ? 8.851 -2.544 -13.430 1.00 87.06 93 PRO A N 1
ATOM 710 C CA . PRO A 1 93 ? 8.404 -2.900 -14.781 1.00 87.06 93 PRO A CA 1
ATOM 711 C C . PRO A 1 93 ? 9.191 -2.218 -15.908 1.00 87.06 93 PRO A C 1
ATOM 713 O O . PRO A 1 93 ? 9.371 -2.801 -16.975 1.00 87.06 93 PRO A O 1
ATOM 716 N N . HIS A 1 94 ? 9.656 -0.989 -15.677 1.00 85.06 94 HIS A N 1
ATOM 717 C CA . HIS A 1 94 ? 10.335 -0.162 -16.678 1.00 85.06 94 HIS A CA 1
ATOM 718 C C . HIS A 1 94 ? 11.805 0.147 -16.321 1.00 85.06 94 HIS A C 1
ATOM 720 O O . HIS A 1 94 ? 12.500 0.826 -17.075 1.00 85.06 94 HIS A O 1
ATOM 726 N N . GLY A 1 95 ? 12.309 -0.426 -15.222 1.00 79.88 95 GLY A N 1
ATOM 727 C CA . GLY A 1 95 ? 13.625 -0.128 -14.659 1.00 79.88 95 GLY A CA 1
ATOM 728 C C . GLY A 1 95 ? 13.563 0.970 -13.594 1.00 79.88 95 GLY A C 1
ATOM 729 O O . GLY A 1 95 ? 12.779 1.912 -13.685 1.00 79.88 95 GLY A O 1
ATOM 730 N N . VAL A 1 96 ? 14.394 0.840 -12.556 1.00 75.56 96 VAL A N 1
ATOM 731 C CA . VAL A 1 96 ? 14.365 1.746 -11.396 1.00 75.56 96 VAL A CA 1
ATOM 732 C C . VAL A 1 96 ? 14.676 3.177 -11.836 1.00 75.56 96 VAL A C 1
ATOM 734 O O . VAL A 1 96 ? 15.701 3.422 -12.474 1.00 75.56 96 VAL A O 1
ATOM 737 N N . GLY A 1 97 ? 13.802 4.119 -11.479 1.00 77.12 97 GLY A N 1
ATOM 738 C CA . GLY A 1 97 ? 13.947 5.536 -11.811 1.00 77.12 97 GLY A CA 1
ATOM 739 C C . GLY A 1 97 ? 13.486 5.918 -13.220 1.00 77.12 97 GLY A C 1
ATOM 740 O O . GLY A 1 97 ? 13.686 7.064 -13.618 1.00 77.12 97 GLY A O 1
ATOM 741 N N . SER A 1 98 ? 12.864 5.008 -13.981 1.00 81.44 98 SER A N 1
ATOM 742 C CA . SER A 1 98 ? 12.353 5.318 -15.324 1.00 81.44 98 SER A CA 1
ATOM 743 C C . SER A 1 98 ? 10.978 6.010 -15.329 1.00 81.44 98 SER A C 1
ATOM 745 O O . SER A 1 98 ? 10.430 6.242 -16.407 1.00 81.44 98 SER A O 1
ATOM 747 N N . GLY A 1 99 ? 10.405 6.298 -14.156 1.00 87.06 99 GLY A N 1
ATOM 748 C CA . GLY A 1 99 ? 9.113 6.970 -13.986 1.00 87.06 99 GLY A CA 1
ATOM 749 C C . GLY A 1 99 ? 8.102 6.172 -13.151 1.00 87.06 99 GLY A C 1
ATOM 750 O O . GLY A 1 99 ? 8.350 5.007 -12.835 1.00 87.06 99 GLY A O 1
ATOM 751 N N . PRO A 1 100 ? 6.964 6.794 -12.800 1.00 93.00 100 PRO A N 1
ATOM 752 C CA . PRO A 1 100 ? 5.995 6.231 -11.868 1.00 93.00 100 PRO A CA 1
ATOM 753 C C . PRO A 1 100 ? 5.222 5.061 -12.468 1.00 93.00 100 PRO A C 1
ATOM 755 O O . PRO A 1 100 ? 4.864 5.061 -13.647 1.00 93.00 100 PRO A O 1
ATOM 758 N N . VAL A 1 101 ? 4.870 4.103 -11.613 1.00 94.00 101 VAL A N 1
ATOM 759 C CA . VAL A 1 101 ? 3.759 3.188 -11.888 1.00 94.00 101 VAL A CA 1
ATOM 760 C C . VAL A 1 101 ? 2.509 3.821 -11.278 1.00 94.00 101 VAL A C 1
ATOM 762 O O . VAL A 1 101 ? 2.275 3.725 -10.079 1.00 94.00 101 VAL A O 1
ATOM 765 N N . SER A 1 102 ? 1.747 4.538 -12.105 1.00 94.50 102 SER A N 1
ATOM 766 C CA . SER A 1 102 ? 0.634 5.383 -11.643 1.00 9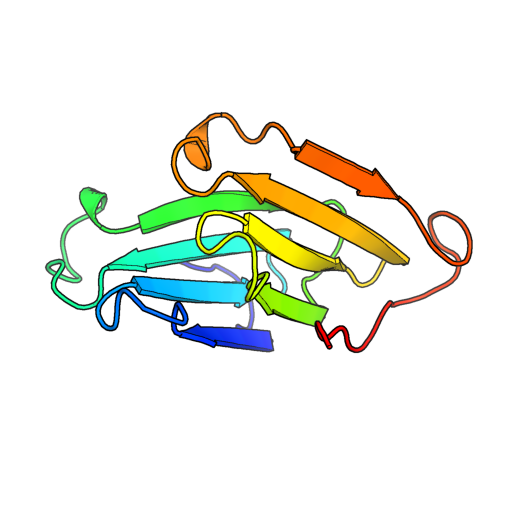4.50 102 SER A CA 1
ATOM 767 C C . SER A 1 102 ? -0.611 4.615 -11.205 1.00 94.50 102 SER A C 1
ATOM 769 O O . SER A 1 102 ? -1.447 5.175 -10.505 1.00 94.50 102 SER A O 1
ATOM 771 N N . ASP A 1 103 ? -0.764 3.366 -11.645 1.00 94.88 103 ASP A N 1
ATOM 772 C CA . ASP A 1 103 ? -1.902 2.529 -11.279 1.00 94.88 103 ASP A CA 1
ATOM 773 C C . ASP A 1 103 ? -1.520 1.047 -11.299 1.00 94.88 103 ASP A C 1
ATOM 775 O O . ASP A 1 103 ? -0.617 0.632 -12.036 1.00 94.88 103 ASP A O 1
ATOM 779 N N . LEU A 1 104 ? -2.200 0.250 -10.478 1.00 94.56 104 LEU A N 1
ATOM 780 C CA . LEU A 1 104 ? -2.053 -1.199 -10.441 1.00 94.56 104 LEU A CA 1
ATOM 781 C C . LEU A 1 104 ? -3.362 -1.848 -9.974 1.00 94.56 104 LEU A C 1
ATOM 783 O O . LEU A 1 104 ? -3.997 -1.392 -9.026 1.00 94.56 104 LEU A O 1
ATOM 787 N N . SER A 1 105 ? -3.735 -2.960 -10.599 1.00 95.06 105 SER A N 1
ATOM 788 C CA . SER A 1 105 ? -4.882 -3.769 -10.193 1.00 95.06 105 SER A CA 1
ATOM 789 C C . SER A 1 105 ? -4.578 -5.252 -10.357 1.00 95.06 105 SER A C 1
ATOM 791 O O . SER A 1 105 ? -3.736 -5.648 -11.164 1.00 95.06 105 SER A O 1
ATOM 793 N N . TYR A 1 106 ? -5.298 -6.074 -9.605 1.00 93.19 106 TYR A N 1
ATOM 794 C CA . TYR A 1 106 ? -5.368 -7.511 -9.838 1.00 93.19 106 TYR A CA 1
ATOM 795 C C . TYR A 1 106 ? -6.575 -7.827 -10.729 1.00 93.19 106 TYR A C 1
ATOM 797 O O . TYR A 1 106 ? -7.565 -7.091 -10.700 1.00 93.19 106 TYR A O 1
ATOM 805 N N . ASN A 1 107 ? -6.464 -8.888 -11.531 1.00 85.50 107 ASN A N 1
ATOM 806 C CA . ASN A 1 107 ? -7.570 -9.419 -12.339 1.00 85.50 107 ASN A CA 1
ATOM 807 C C . ASN A 1 107 ? -8.445 -10.380 -11.535 1.00 85.50 107 ASN A C 1
ATOM 809 O O . ASN A 1 107 ? -7.907 -11.001 -10.591 1.00 85.50 107 ASN A O 1
#

Secondary structure (DSSP, 8-state):
--SS-EEEEEE-SS-TTEEEEEETTTEEEEEETTS-TT-GGGEEEEE-SS-EEEEEE-SS-TTEEEEEETTS-EEEEEGGGGGG---SEEE-SS-TTS---------